Protein AF-A0AAJ3P7K0-F1 (afdb_monomer_lite)

Secondary structure (DSSP, 8-state):
--B----TTS-TTTSSHHHHTS-B--HHHHHHHHHHHHHHHHHHHTT--TTSPEESHHHHHHHHHHHHTT--HHHHHHHHTS-HHHHHHHHH-SS--EE-HHHHHHHHT----HHHHHTTSEEEHHHHHHHHHHHHHTT--HHHHHHHTT--HHHHHHHHH-SEEEHHHHHHHHHHH--

pLDDT: mean 88.09, std 8.17, range [54.72, 96.38]

Foldseek 3Di:
DADQDDPPPDPFLPDQCCCPPVVHPDPSNVVSVVVVVVVCVVCVVVVNQLFPWDFLVVLLVLLVVCLVVFDDLCLLCVQLVHDSVVSVCSNPPPPDTTDTSSSSVSSNPDDDDPVSNVVPQKGALPQVLVLQVVCVVVPQDLVNVCVVLVHDSVLSVCSNVDRMHGPVSVVSSVVVSVD

Sequence (179 aa):
MRTHTCPPDHKHGLTSTCYVVHLCGCRACMDGNARRRRDRYRLLAYGRYQDAHQPIEPIRQHLQALVDTGMIPERIAISAGVGGATVRRLLNSETARFVTGATARKLLAVTPDSSTLAAQGRVNGRGTRRRLQALAAIGWNHHEIARRLGYPRWKVNKALEGAYVDIRVHDDIAALYDE

Radius of gyration: 24.63 Å; chains: 1; bounding box: 53×35×68 Å

Structure (mmCIF, N/CA/C/O backbone):
data_AF-A0AAJ3P7K0-F1
#
_entry.id   AF-A0AAJ3P7K0-F1
#
loop_
_atom_site.group_PDB
_atom_site.id
_atom_site.type_symbol
_atom_site.label_atom_id
_atom_site.label_alt_id
_atom_site.label_comp_id
_atom_site.label_asym_id
_atom_site.label_entity_id
_atom_site.label_seq_id
_atom_site.pdbx_PDB_ins_code
_atom_site.Cartn_x
_atom_site.Cartn_y
_atom_site.Cartn_z
_atom_site.occupancy
_atom_site.B_iso_or_equiv
_atom_site.auth_seq_id
_atom_site.auth_comp_id
_atom_site.auth_asym_id
_atom_site.auth_atom_id
_atom_site.pdbx_PDB_model_num
ATOM 1 N N . MET A 1 1 ? 13.232 15.563 -36.370 1.00 78.81 1 MET A N 1
ATOM 2 C CA . MET A 1 1 ? 14.621 15.247 -36.779 1.00 78.81 1 MET A CA 1
ATOM 3 C C . MET A 1 1 ? 15.421 14.915 -35.522 1.00 78.81 1 MET A C 1
ATOM 5 O O . MET A 1 1 ? 15.112 15.494 -34.487 1.00 78.81 1 MET A O 1
ATOM 9 N N . ARG A 1 2 ? 16.361 13.960 -35.554 1.00 85.81 2 ARG A N 1
ATOM 10 C CA . ARG A 1 2 ? 17.229 13.700 -34.388 1.00 85.81 2 ARG A CA 1
ATOM 11 C C . ARG A 1 2 ? 18.289 14.793 -34.276 1.00 85.81 2 ARG A C 1
ATOM 13 O O . ARG A 1 2 ? 18.747 15.287 -35.300 1.00 85.81 2 ARG A O 1
ATOM 20 N N . THR A 1 3 ? 18.662 15.158 -33.057 1.00 85.06 3 THR A N 1
ATOM 21 C CA . THR A 1 3 ? 19.675 16.187 -32.776 1.00 85.06 3 THR A CA 1
ATOM 22 C C . THR A 1 3 ? 20.982 15.535 -32.329 1.00 85.06 3 THR A C 1
ATOM 24 O O . THR A 1 3 ? 21.031 14.340 -32.050 1.00 85.06 3 THR A O 1
ATOM 27 N N . HIS A 1 4 ? 22.066 16.301 -32.238 1.00 82.06 4 HIS A N 1
ATOM 28 C CA . HIS A 1 4 ? 23.297 15.865 -31.562 1.00 82.06 4 HIS A CA 1
ATOM 29 C C . HIS A 1 4 ? 23.562 16.662 -30.276 1.00 82.06 4 HIS A C 1
ATOM 31 O O . HIS A 1 4 ? 24.623 16.537 -29.677 1.00 82.06 4 HIS A O 1
ATOM 37 N N . THR A 1 5 ? 22.574 17.436 -29.826 1.00 78.69 5 THR A N 1
ATOM 38 C CA . THR A 1 5 ? 22.673 18.342 -28.682 1.00 78.69 5 THR A CA 1
ATOM 39 C C . THR A 1 5 ? 22.173 17.631 -27.429 1.00 78.69 5 THR A C 1
ATOM 41 O O . THR A 1 5 ? 20.973 17.437 -27.243 1.00 78.69 5 THR A O 1
ATOM 44 N N . CYS A 1 6 ? 23.097 17.186 -26.587 1.00 81.50 6 CYS A N 1
ATOM 45 C CA . CYS A 1 6 ? 22.820 16.564 -25.295 1.00 81.50 6 CYS A CA 1
ATOM 46 C C . CYS A 1 6 ? 23.831 17.116 -24.279 1.00 81.50 6 CYS A C 1
ATOM 48 O O . CYS A 1 6 ? 24.956 17.416 -24.687 1.00 81.50 6 CYS A O 1
ATOM 50 N N . PRO A 1 7 ? 23.467 17.256 -22.991 1.00 84.38 7 PRO A N 1
ATOM 51 C CA . PRO A 1 7 ? 24.428 17.616 -21.954 1.00 84.38 7 PRO A CA 1
ATOM 52 C C . PRO A 1 7 ? 25.655 16.684 -21.955 1.00 84.38 7 PRO A C 1
ATOM 54 O O . PRO A 1 7 ? 25.495 15.482 -22.193 1.00 84.38 7 PRO A O 1
ATOM 57 N N . PRO A 1 8 ? 26.871 17.205 -21.715 1.00 79.88 8 PRO A N 1
ATOM 58 C CA . PRO A 1 8 ? 28.112 16.431 -21.823 1.00 79.88 8 PRO A CA 1
ATOM 59 C C . PRO A 1 8 ? 28.273 15.357 -20.735 1.00 79.88 8 PRO A C 1
ATOM 61 O O . PRO A 1 8 ? 28.989 14.380 -20.935 1.00 79.88 8 PRO A O 1
ATOM 64 N N . ASP A 1 9 ? 27.598 15.508 -19.598 1.00 85.31 9 ASP A N 1
ATOM 65 C CA . ASP A 1 9 ? 27.614 14.594 -18.449 1.00 85.31 9 ASP A CA 1
ATOM 66 C C . ASP A 1 9 ? 26.658 13.397 -18.602 1.00 85.31 9 ASP A C 1
ATOM 68 O O . ASP A 1 9 ? 26.641 12.464 -17.791 1.00 85.31 9 ASP A O 1
ATOM 72 N N . HIS A 1 10 ? 25.851 13.389 -19.660 1.00 84.38 10 HIS A N 1
ATOM 73 C CA . HIS A 1 10 ? 24.893 12.329 -19.895 1.00 84.38 10 HIS A CA 1
ATOM 74 C C . HIS A 1 10 ? 25.549 11.030 -20.388 1.00 84.38 10 HIS A C 1
ATOM 76 O O . HIS A 1 10 ? 26.438 10.994 -21.236 1.00 84.38 10 HIS A O 1
ATOM 82 N N . LYS A 1 11 ? 25.028 9.897 -19.906 1.00 89.62 11 LYS A N 1
ATOM 83 C CA . LYS A 1 11 ? 25.553 8.549 -20.185 1.00 89.62 11 LYS A CA 1
ATOM 84 C C . LYS A 1 11 ? 25.097 8.019 -21.555 1.00 89.62 11 LYS A C 1
ATOM 86 O O . LYS A 1 11 ? 24.276 7.098 -21.639 1.00 89.62 11 LYS A O 1
ATOM 91 N N . HIS A 1 12 ? 25.619 8.610 -22.632 1.00 90.25 12 HIS A N 1
ATOM 92 C CA . HIS A 1 12 ? 25.297 8.262 -24.022 1.00 90.25 12 HIS A CA 1
ATOM 93 C C . HIS A 1 12 ? 25.368 6.752 -24.286 1.00 90.25 12 HIS A C 1
ATOM 95 O O . HIS A 1 12 ? 26.331 6.075 -23.937 1.00 90.25 12 HIS A O 1
ATOM 101 N N . GLY A 1 13 ? 24.325 6.200 -24.911 1.00 89.44 13 GLY A N 1
ATOM 102 C CA . GLY A 1 13 ? 24.247 4.777 -25.255 1.00 89.44 13 GLY A CA 1
ATOM 103 C C . G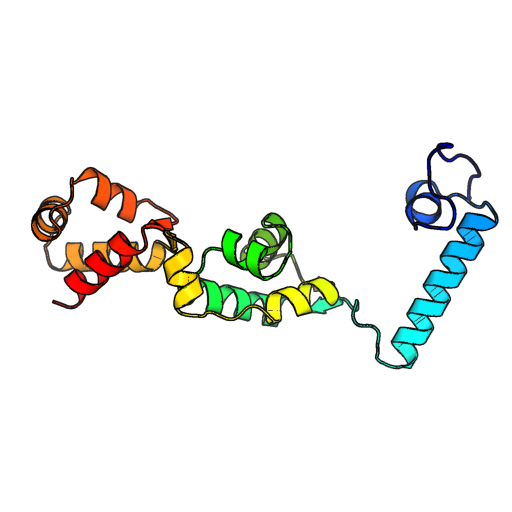LY A 1 13 ? 24.049 3.817 -24.074 1.00 89.44 13 GLY A C 1
ATOM 104 O O . GLY A 1 13 ? 23.508 2.730 -24.290 1.00 89.44 13 GLY A O 1
ATOM 105 N N . LEU A 1 14 ? 24.388 4.208 -22.841 1.00 90.25 14 LEU A N 1
ATOM 106 C CA . LEU A 1 14 ? 24.241 3.409 -21.616 1.00 90.25 14 LEU A CA 1
ATOM 107 C C . LEU A 1 14 ? 22.849 3.521 -20.992 1.00 90.25 14 LEU A C 1
ATOM 109 O O . LEU A 1 14 ? 22.304 2.516 -20.531 1.00 90.25 14 LEU A O 1
ATOM 113 N N . THR A 1 15 ? 22.211 4.690 -21.081 1.00 88.56 15 THR A N 1
ATOM 114 C CA . THR A 1 15 ? 20.794 4.884 -20.727 1.00 88.56 15 THR A CA 1
ATOM 115 C C . THR A 1 15 ? 19.959 5.264 -21.955 1.00 88.56 15 THR A C 1
ATOM 117 O O . THR A 1 15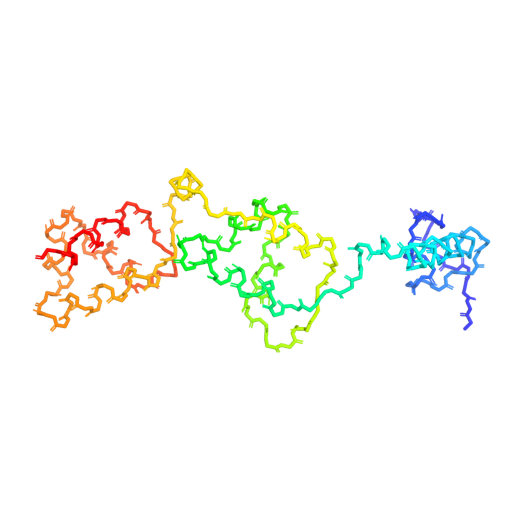 ? 20.488 5.553 -23.032 1.00 88.56 15 THR A O 1
ATOM 120 N N . SER A 1 16 ? 18.630 5.203 -21.838 1.00 89.50 16 SER A N 1
ATOM 121 C CA . SER A 1 16 ? 17.711 5.609 -22.911 1.00 89.50 16 SER A CA 1
ATOM 122 C C . SER A 1 16 ? 17.453 7.120 -22.945 1.00 89.50 16 SER A C 1
ATOM 124 O O . SER A 1 16 ? 16.981 7.614 -23.967 1.00 89.50 16 SER A O 1
ATOM 126 N N . THR A 1 17 ? 17.790 7.858 -21.880 1.00 90.31 17 THR A N 1
ATOM 127 C CA . THR A 1 17 ? 17.464 9.283 -21.706 1.00 90.31 17 THR A CA 1
ATOM 128 C C . THR A 1 17 ? 17.921 10.139 -22.886 1.00 90.31 17 THR A C 1
ATOM 130 O O . THR A 1 17 ? 17.108 10.851 -23.468 1.00 90.31 17 THR A O 1
ATOM 133 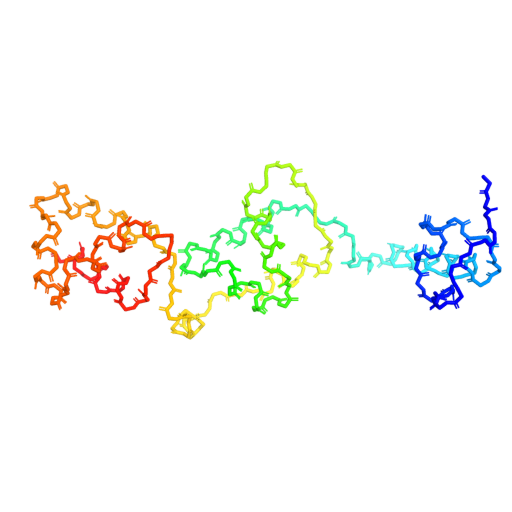N N . CYS A 1 18 ? 19.175 10.011 -23.333 1.00 91.38 18 CYS A N 1
ATOM 134 C CA . CYS A 1 18 ? 19.681 10.787 -24.473 1.00 91.38 18 CYS A CA 1
ATOM 135 C C . CYS A 1 18 ? 18.913 10.516 -25.769 1.00 91.38 18 CYS A C 1
ATOM 137 O O . CYS A 1 18 ? 18.651 11.431 -26.542 1.00 91.38 18 CYS A O 1
ATOM 139 N N . TYR A 1 19 ? 18.555 9.257 -26.015 1.00 92.00 19 TYR A N 1
ATOM 140 C CA . TYR A 1 19 ? 17.894 8.847 -27.252 1.00 92.00 19 TYR A CA 1
ATOM 141 C C . TYR A 1 19 ? 16.401 9.207 -27.275 1.00 92.00 19 TYR A C 1
ATOM 143 O O . TYR A 1 19 ? 15.873 9.533 -28.341 1.00 92.00 19 TYR A O 1
ATOM 151 N N . VAL A 1 20 ? 15.728 9.102 -26.123 1.00 90.69 20 VAL A N 1
ATOM 152 C CA . VAL A 1 20 ? 14.272 9.263 -25.985 1.00 90.69 20 VAL A CA 1
ATOM 153 C C . VAL A 1 20 ? 13.888 10.702 -25.648 1.00 90.69 20 VAL A C 1
ATOM 155 O O . VAL A 1 20 ? 12.985 11.234 -26.279 1.00 90.69 20 VAL A O 1
ATOM 158 N N . VAL A 1 21 ? 14.570 11.331 -24.686 1.00 89.81 21 VAL A N 1
ATOM 159 C CA . VAL A 1 21 ? 14.215 12.668 -24.176 1.00 89.81 21 VAL A CA 1
ATOM 160 C C . VAL A 1 21 ? 14.894 13.760 -24.997 1.00 89.81 21 VAL A C 1
ATOM 162 O O . VAL A 1 21 ? 14.229 14.656 -25.500 1.00 89.81 21 VAL A O 1
ATOM 165 N N . HIS A 1 22 ? 16.211 13.660 -25.193 1.00 90.12 22 HIS A N 1
ATOM 166 C CA . HIS A 1 22 ? 16.978 14.669 -25.943 1.00 90.12 22 HIS A CA 1
ATOM 167 C C . HIS A 1 22 ? 17.000 14.427 -27.453 1.00 90.12 22 HIS A C 1
ATOM 169 O O . HIS A 1 22 ? 17.601 15.201 -28.189 1.00 90.12 22 HIS A O 1
ATOM 175 N N . LEU A 1 23 ? 16.370 13.343 -27.922 1.00 91.44 23 LEU A N 1
ATOM 176 C CA . LEU A 1 23 ? 16.314 12.953 -29.334 1.00 91.44 23 LEU A CA 1
ATOM 177 C C . LEU A 1 23 ? 17.696 12.827 -30.001 1.00 91.44 23 LEU A C 1
ATOM 179 O O . LEU A 1 23 ? 17.815 12.967 -31.220 1.00 91.44 23 LEU A O 1
ATOM 183 N N . CYS A 1 24 ? 18.729 12.491 -29.221 1.00 93.00 24 CYS A N 1
ATOM 184 C CA . CYS A 1 24 ? 20.098 12.382 -29.701 1.00 93.00 24 CYS A CA 1
ATOM 185 C C . CYS A 1 24 ? 20.236 11.272 -30.764 1.00 93.00 24 CYS A C 1
ATOM 187 O O . CYS A 1 24 ? 19.790 10.135 -30.569 1.00 93.00 24 CYS A O 1
ATOM 189 N N . GLY A 1 25 ? 20.866 11.606 -31.890 1.00 91.81 25 GLY A N 1
ATOM 190 C CA . GLY A 1 25 ? 21.147 10.741 -33.034 1.00 91.81 25 GLY A CA 1
ATOM 191 C C . GLY A 1 25 ? 22.598 10.275 -33.125 1.00 91.81 25 GLY A C 1
ATOM 192 O O . GLY A 1 25 ? 22.972 9.682 -34.130 1.00 91.81 25 GLY A O 1
ATOM 193 N N . CYS A 1 26 ? 23.435 10.516 -32.109 1.00 92.62 26 CYS A N 1
ATOM 194 C CA . CYS A 1 26 ? 24.818 10.044 -32.144 1.00 92.62 26 CYS A CA 1
ATOM 195 C C . CYS A 1 26 ? 24.894 8.511 -32.202 1.00 92.62 26 CYS A C 1
ATOM 197 O O . CYS A 1 26 ? 23.995 7.801 -31.729 1.00 92.62 26 CYS A O 1
ATOM 199 N N . ARG A 1 27 ? 25.995 7.990 -32.756 1.00 92.56 27 ARG A N 1
ATOM 200 C CA . ARG A 1 27 ? 26.161 6.552 -32.989 1.00 92.56 27 ARG A CA 1
ATOM 201 C C . ARG A 1 27 ? 26.003 5.728 -31.709 1.00 92.56 27 ARG A C 1
ATOM 203 O O . ARG A 1 27 ? 25.259 4.754 -31.709 1.00 92.56 27 ARG A O 1
ATOM 210 N N . ALA A 1 28 ? 26.586 6.184 -30.599 1.00 92.69 28 ALA A N 1
ATOM 211 C CA . ALA A 1 28 ? 26.459 5.527 -29.298 1.00 92.69 28 ALA A CA 1
ATOM 212 C C . ALA A 1 28 ? 24.995 5.402 -28.828 1.00 92.69 28 ALA A C 1
ATOM 214 O O . ALA A 1 28 ? 24.582 4.338 -28.361 1.00 92.69 28 ALA A O 1
ATOM 215 N N . CYS A 1 29 ? 24.189 6.459 -28.981 1.00 93.69 29 CYS A N 1
ATOM 216 C CA . CYS A 1 29 ? 22.767 6.456 -28.622 1.00 93.69 29 CYS A CA 1
ATOM 217 C C . CYS A 1 29 ? 21.940 5.545 -29.533 1.00 93.69 29 CYS A C 1
ATOM 219 O O . CYS A 1 29 ? 21.097 4.792 -29.038 1.00 93.69 29 CYS A O 1
ATOM 221 N N . MET A 1 30 ? 22.190 5.588 -30.844 1.00 93.50 30 MET A N 1
ATOM 222 C CA . MET A 1 30 ? 21.508 4.721 -31.807 1.00 93.50 30 MET A CA 1
ATOM 223 C C . MET A 1 30 ? 21.830 3.244 -31.560 1.00 93.50 30 MET A C 1
ATOM 225 O O . MET A 1 30 ? 20.907 2.436 -31.452 1.00 93.50 30 MET A O 1
ATOM 229 N N . ASP A 1 31 ? 23.107 2.906 -31.371 1.00 95.44 31 ASP A N 1
ATOM 230 C CA . ASP A 1 31 ? 23.555 1.538 -31.096 1.00 95.44 31 ASP A CA 1
ATOM 231 C C . ASP A 1 31 ? 23.034 1.036 -29.746 1.00 95.44 31 ASP A C 1
ATOM 233 O O . ASP A 1 31 ? 22.562 -0.097 -29.640 1.00 95.44 31 ASP A O 1
ATOM 237 N N . GLY A 1 32 ? 23.050 1.886 -28.714 1.00 95.00 32 GLY A N 1
ATOM 238 C CA . GLY A 1 32 ? 22.461 1.572 -27.414 1.00 95.00 32 GLY A CA 1
ATOM 239 C C . GLY A 1 32 ? 20.965 1.273 -27.512 1.00 95.00 32 GLY A C 1
ATOM 240 O O . GLY A 1 32 ? 20.486 0.297 -26.933 1.00 95.00 32 GLY A O 1
ATOM 241 N N . ASN A 1 33 ? 20.212 2.072 -28.272 1.00 94.81 33 ASN A N 1
ATOM 242 C CA . ASN A 1 33 ? 18.794 1.811 -28.508 1.00 94.81 33 ASN A CA 1
ATOM 243 C C . ASN A 1 33 ? 18.565 0.523 -29.317 1.00 94.81 33 ASN A C 1
ATOM 245 O O . ASN A 1 33 ? 17.701 -0.276 -28.957 1.00 94.81 33 ASN A O 1
ATOM 249 N N . ALA A 1 34 ? 19.354 0.282 -30.367 1.00 95.25 34 ALA A N 1
ATOM 250 C CA . ALA A 1 34 ? 19.274 -0.938 -31.167 1.00 95.25 34 ALA A CA 1
ATOM 251 C C . ALA A 1 34 ? 19.577 -2.198 -30.337 1.00 95.25 34 ALA A C 1
ATOM 253 O O . ALA A 1 34 ? 18.867 -3.194 -30.470 1.00 95.25 34 ALA A O 1
ATOM 254 N N . ARG A 1 35 ? 20.578 -2.153 -29.440 1.00 95.06 35 ARG A N 1
ATOM 255 C CA . ARG A 1 35 ? 20.857 -3.225 -28.466 1.00 95.06 35 ARG A CA 1
ATOM 256 C C . ARG A 1 35 ? 19.643 -3.500 -27.577 1.00 95.06 35 ARG A C 1
ATOM 258 O O . ARG A 1 35 ? 19.113 -4.601 -27.636 1.00 95.06 35 ARG A O 1
ATOM 265 N N . ARG A 1 36 ? 19.105 -2.484 -26.887 1.00 91.19 36 ARG A N 1
ATOM 266 C CA . ARG A 1 36 ? 17.912 -2.646 -26.026 1.00 91.19 36 ARG A CA 1
ATOM 267 C C . ARG A 1 36 ? 16.696 -3.181 -26.779 1.00 91.19 36 ARG A C 1
ATOM 269 O O . ARG A 1 36 ? 15.962 -4.005 -26.241 1.00 91.19 36 ARG A O 1
ATOM 276 N N . ARG A 1 37 ? 16.466 -2.726 -28.019 1.00 92.00 37 ARG A N 1
ATOM 277 C CA . ARG A 1 37 ? 15.384 -3.257 -28.864 1.00 92.00 37 ARG A CA 1
ATOM 278 C C . ARG A 1 37 ? 15.599 -4.737 -29.161 1.00 92.00 37 ARG A C 1
ATOM 280 O O . ARG A 1 37 ? 14.664 -5.508 -28.974 1.00 92.00 37 ARG A O 1
ATOM 287 N N . ARG A 1 38 ? 16.802 -5.137 -29.585 1.00 92.75 38 ARG A N 1
ATOM 288 C CA . ARG A 1 38 ? 17.133 -6.549 -29.840 1.00 92.75 38 ARG A CA 1
ATOM 289 C C . ARG A 1 38 ? 16.966 -7.403 -28.587 1.00 92.75 38 ARG A C 1
ATOM 291 O O . ARG A 1 38 ? 16.305 -8.431 -28.667 1.00 92.75 38 ARG A O 1
ATOM 298 N N . ASP A 1 39 ? 17.473 -6.950 -27.444 1.00 88.69 39 ASP A N 1
ATOM 299 C CA . ASP A 1 39 ? 17.342 -7.666 -26.172 1.00 88.69 39 ASP A CA 1
ATOM 300 C C . ASP A 1 39 ? 15.871 -7.826 -25.774 1.00 88.69 39 ASP A C 1
ATOM 302 O O . ASP A 1 39 ? 15.439 -8.922 -25.421 1.00 88.69 39 ASP A O 1
ATOM 306 N N . ARG A 1 40 ? 15.062 -6.768 -25.927 1.00 86.38 40 ARG A N 1
ATOM 307 C CA . ARG A 1 40 ? 13.613 -6.826 -25.698 1.00 86.38 40 ARG A CA 1
ATOM 308 C C . ARG A 1 40 ? 12.931 -7.850 -26.604 1.00 86.38 40 ARG A C 1
ATOM 310 O O . ARG A 1 40 ? 12.172 -8.672 -26.102 1.00 86.38 40 ARG A O 1
ATOM 317 N N . TYR A 1 41 ? 13.174 -7.813 -27.916 1.00 87.94 41 TYR A N 1
ATOM 318 C CA . TYR A 1 41 ? 12.560 -8.767 -28.848 1.00 87.94 41 TYR A CA 1
ATOM 319 C C . TYR A 1 41 ? 13.019 -10.201 -28.588 1.00 87.94 41 TYR A C 1
ATOM 321 O O . TYR A 1 41 ? 12.201 -11.112 -28.635 1.00 87.94 41 TYR A O 1
ATOM 329 N N . ARG A 1 42 ? 14.294 -10.398 -28.237 1.00 90.50 42 ARG A N 1
ATOM 330 C CA . ARG A 1 42 ? 14.836 -11.698 -27.832 1.00 90.50 42 ARG A CA 1
ATOM 331 C C . ARG A 1 42 ? 14.119 -12.235 -26.590 1.00 90.50 42 ARG A C 1
ATOM 333 O O . ARG A 1 42 ? 13.697 -13.385 -26.580 1.00 90.50 42 ARG A O 1
ATOM 340 N N . LEU A 1 43 ? 13.937 -11.405 -25.561 1.00 84.94 43 LEU A N 1
ATOM 341 C CA . LEU A 1 43 ? 13.202 -11.788 -24.352 1.00 84.94 43 LEU A CA 1
ATOM 342 C C . LEU A 1 43 ? 11.725 -12.086 -24.639 1.00 84.94 43 LEU A C 1
ATOM 344 O O . LEU A 1 43 ? 11.194 -13.041 -24.081 1.00 84.94 43 LEU A O 1
ATOM 348 N N . LEU A 1 44 ? 11.077 -11.307 -25.511 1.00 82.56 44 LEU A N 1
ATOM 349 C CA . LEU A 1 44 ? 9.695 -11.552 -25.939 1.00 82.56 44 LEU A CA 1
ATOM 350 C C . LEU A 1 44 ? 9.560 -12.882 -26.687 1.00 82.56 44 LEU A C 1
ATOM 352 O O . LEU A 1 44 ? 8.692 -13.674 -26.339 1.00 82.56 44 LEU A O 1
ATOM 356 N N . ALA A 1 45 ? 10.439 -13.154 -27.655 1.00 85.25 45 ALA A N 1
ATOM 357 C CA . ALA A 1 45 ? 10.431 -14.394 -28.433 1.00 85.25 45 ALA A CA 1
ATOM 358 C C . ALA A 1 45 ? 10.615 -15.639 -27.553 1.00 85.25 45 ALA A C 1
ATOM 360 O O . ALA A 1 45 ? 10.027 -16.681 -27.816 1.00 85.25 45 ALA A O 1
ATOM 361 N N . TYR A 1 46 ? 11.395 -15.524 -26.476 1.00 86.81 46 TYR A N 1
ATOM 362 C CA . TYR A 1 46 ? 11.587 -16.608 -25.513 1.00 86.81 46 TYR A CA 1
ATOM 363 C C . TYR A 1 46 ? 10.516 -16.675 -24.419 1.00 86.81 46 TYR A C 1
ATOM 365 O O . TYR A 1 46 ? 10.647 -17.489 -23.508 1.00 86.81 46 TYR A O 1
ATOM 373 N N . GLY A 1 47 ? 9.508 -15.796 -24.438 1.00 78.00 47 GLY A N 1
ATOM 374 C CA . GLY A 1 47 ? 8.518 -15.696 -23.360 1.00 78.00 47 GLY A CA 1
ATOM 375 C C . GLY A 1 47 ? 9.112 -15.260 -22.012 1.00 78.00 47 GLY A C 1
ATOM 376 O O . GLY A 1 47 ? 8.470 -15.385 -20.976 1.00 78.00 47 GLY A O 1
ATOM 377 N N . ARG A 1 48 ? 10.345 -14.737 -21.998 1.00 75.75 48 ARG A N 1
ATOM 378 C CA . ARG A 1 48 ? 11.096 -14.335 -20.793 1.00 75.75 48 ARG A CA 1
ATOM 379 C C . ARG A 1 48 ? 11.050 -12.835 -20.537 1.00 75.75 48 ARG A C 1
ATOM 381 O O . ARG A 1 48 ? 11.852 -12.319 -19.760 1.00 75.75 48 ARG A O 1
ATOM 388 N N . TYR A 1 49 ? 10.154 -12.105 -21.196 1.00 74.25 49 TYR A N 1
ATOM 389 C CA . TYR A 1 49 ? 10.023 -10.671 -20.970 1.00 74.25 49 TYR A CA 1
ATOM 390 C C . TYR A 1 49 ? 9.301 -10.398 -19.642 1.00 74.25 49 TYR A C 1
ATOM 392 O O . TYR A 1 49 ? 8.114 -10.093 -19.598 1.00 74.25 49 TYR A O 1
ATOM 400 N N . GLN A 1 50 ? 10.054 -10.514 -18.545 1.00 63.50 50 GLN A N 1
ATOM 401 C CA . GLN A 1 50 ? 9.581 -10.344 -17.166 1.00 63.50 50 GLN A CA 1
ATOM 402 C C . GLN A 1 50 ? 9.179 -8.902 -16.818 1.00 63.50 50 GLN A C 1
ATOM 404 O O . GLN A 1 50 ? 8.601 -8.676 -15.756 1.00 63.50 50 GLN A O 1
ATOM 409 N N . ASP A 1 51 ? 9.485 -7.939 -17.691 1.00 66.12 51 ASP A N 1
ATOM 410 C CA . ASP A 1 51 ? 9.123 -6.525 -17.547 1.00 66.12 51 ASP A CA 1
ATOM 411 C C . ASP A 1 51 ? 7.862 -6.152 -18.332 1.00 66.12 51 ASP A C 1
ATOM 413 O O . ASP A 1 51 ? 7.474 -4.981 -18.343 1.00 66.12 51 ASP A O 1
ATOM 417 N N . ALA A 1 52 ? 7.198 -7.129 -18.964 1.00 76.00 52 ALA A N 1
ATOM 418 C CA . ALA A 1 52 ? 5.892 -6.912 -19.569 1.00 76.00 52 ALA A CA 1
ATOM 419 C C . ALA A 1 52 ? 4.953 -6.263 -18.550 1.00 76.00 52 ALA A C 1
ATOM 421 O O . ALA A 1 52 ? 4.884 -6.689 -17.394 1.00 76.00 52 ALA A O 1
ATOM 422 N N . HIS A 1 53 ? 4.243 -5.227 -18.988 1.00 84.25 53 HIS A N 1
ATOM 423 C CA . HIS A 1 53 ? 3.198 -4.611 -18.192 1.00 84.25 53 HIS A CA 1
ATOM 424 C C . HIS A 1 53 ? 2.158 -5.671 -17.813 1.00 84.25 53 HIS A C 1
ATOM 426 O O . HIS A 1 53 ? 1.583 -6.312 -18.688 1.00 84.25 53 HIS A O 1
ATOM 432 N N . GLN A 1 54 ? 1.958 -5.869 -16.513 1.00 86.31 54 GLN A N 1
ATOM 433 C CA . GLN A 1 54 ? 0.978 -6.795 -15.957 1.00 86.31 54 GLN A CA 1
ATOM 434 C C . GLN A 1 54 ? -0.303 -6.035 -15.611 1.00 86.31 54 GLN A C 1
ATOM 436 O O . GLN A 1 54 ? -0.207 -4.868 -15.199 1.00 86.31 54 GLN A O 1
ATOM 441 N N . PRO A 1 55 ? -1.483 -6.661 -15.773 1.00 89.44 55 PRO A N 1
ATOM 442 C CA . PRO A 1 55 ? -2.739 -6.075 -15.325 1.00 89.44 55 PRO A CA 1
ATOM 443 C C . PRO A 1 55 ? -2.675 -5.798 -13.822 1.00 89.44 55 PRO A C 1
ATOM 445 O O . PRO A 1 55 ? -2.093 -6.569 -13.056 1.00 89.44 55 PRO A O 1
ATOM 448 N N . ILE A 1 56 ? -3.238 -4.669 -13.402 1.00 92.75 56 ILE A N 1
ATOM 449 C CA . ILE A 1 56 ? -3.168 -4.239 -12.005 1.00 92.75 56 ILE A CA 1
ATOM 450 C C . ILE A 1 56 ? -4.119 -5.028 -11.101 1.00 92.75 56 ILE A C 1
ATOM 452 O O . ILE A 1 56 ? -3.801 -5.208 -9.931 1.00 92.75 56 ILE A O 1
ATOM 456 N N . GLU A 1 57 ? -5.258 -5.500 -11.608 1.00 90.94 57 GLU A N 1
ATOM 457 C CA . GLU A 1 57 ? -6.344 -6.071 -10.800 1.00 90.94 57 GLU A CA 1
ATOM 458 C C . GLU A 1 57 ? -5.893 -7.188 -9.841 1.00 90.94 57 GLU A C 1
ATOM 460 O O . GLU A 1 57 ? -6.144 -7.039 -8.642 1.00 90.94 57 GLU A O 1
ATOM 465 N N . PRO A 1 58 ? -5.153 -8.232 -10.275 1.00 91.62 58 PRO A N 1
ATOM 466 C CA . PRO A 1 58 ? -4.674 -9.276 -9.361 1.00 91.62 58 PRO A CA 1
ATOM 467 C C . PRO A 1 58 ? -3.753 -8.728 -8.265 1.00 91.62 58 PRO A C 1
ATOM 469 O O . PRO A 1 58 ? -3.758 -9.183 -7.125 1.00 91.62 58 PRO A O 1
ATOM 472 N N . ILE A 1 59 ? -2.968 -7.706 -8.603 1.00 94.12 59 ILE A N 1
ATOM 473 C CA . ILE A 1 59 ? -2.017 -7.073 -7.690 1.00 94.12 59 ILE A CA 1
ATOM 474 C C . ILE A 1 59 ? -2.775 -6.203 -6.691 1.00 94.12 59 ILE A C 1
ATOM 476 O O . ILE A 1 59 ? -2.472 -6.243 -5.506 1.00 94.12 59 ILE A O 1
ATOM 480 N N . ARG A 1 60 ? -3.792 -5.452 -7.132 1.00 94.19 60 ARG A N 1
ATOM 481 C CA . ARG A 1 60 ? -4.650 -4.658 -6.245 1.00 94.19 60 ARG A CA 1
ATOM 482 C C . ARG A 1 60 ? -5.387 -5.558 -5.256 1.00 94.19 60 ARG A C 1
ATOM 484 O O . ARG A 1 60 ? -5.414 -5.233 -4.075 1.00 94.19 60 ARG A O 1
ATOM 491 N N . GLN A 1 61 ? -5.920 -6.691 -5.715 1.00 93.19 61 GLN A N 1
ATOM 492 C CA . GLN A 1 61 ? -6.569 -7.674 -4.847 1.00 93.19 61 GLN A CA 1
ATOM 493 C C . GLN A 1 61 ? -5.601 -8.213 -3.786 1.00 93.19 61 GLN A C 1
ATOM 495 O O . GLN A 1 61 ? -5.944 -8.239 -2.608 1.00 93.19 61 GLN A O 1
ATOM 500 N N . HIS A 1 62 ? -4.375 -8.568 -4.182 1.00 94.88 62 HIS A N 1
ATOM 501 C CA . HIS A 1 62 ? -3.332 -9.007 -3.250 1.00 94.88 62 HIS A CA 1
ATOM 502 C C . HIS A 1 62 ? -2.975 -7.929 -2.221 1.00 94.88 62 HIS A C 1
ATOM 504 O O . HIS A 1 62 ? -2.947 -8.186 -1.021 1.00 94.88 62 HIS A O 1
ATOM 510 N N . LEU A 1 63 ? -2.757 -6.691 -2.673 1.00 93.62 63 LEU A N 1
ATOM 511 C CA . LEU A 1 63 ? -2.459 -5.571 -1.780 1.00 93.62 63 LEU A CA 1
ATOM 512 C C . LEU A 1 63 ? -3.605 -5.301 -0.803 1.00 93.62 63 LEU A C 1
ATOM 514 O O . LEU A 1 63 ? -3.345 -5.019 0.363 1.00 93.62 63 LEU A O 1
ATOM 518 N N . GLN A 1 64 ? -4.855 -5.400 -1.259 1.00 91.56 64 GLN A N 1
ATOM 519 C CA . GLN A 1 64 ? -6.015 -5.247 -0.389 1.00 91.56 64 GLN A CA 1
ATOM 520 C C . GLN A 1 64 ? -6.075 -6.369 0.651 1.00 91.56 64 GLN A C 1
ATOM 522 O O . GLN A 1 64 ? -6.266 -6.071 1.823 1.00 91.56 64 GLN A O 1
ATOM 527 N N . ALA A 1 65 ? -5.805 -7.619 0.261 1.00 90.44 65 ALA A N 1
ATOM 528 C CA . ALA A 1 65 ? -5.748 -8.743 1.193 1.00 90.44 65 ALA A CA 1
ATOM 529 C C . ALA A 1 65 ? -4.686 -8.532 2.288 1.00 90.44 65 ALA A C 1
ATOM 531 O O . ALA A 1 65 ? -4.978 -8.729 3.463 1.00 90.44 65 ALA A O 1
ATOM 532 N N . LEU A 1 66 ? -3.488 -8.046 1.938 1.00 90.00 66 LEU A N 1
ATOM 533 C CA . LEU A 1 66 ? -2.452 -7.685 2.920 1.00 90.00 66 LEU A CA 1
ATOM 534 C C . LEU A 1 66 ? -2.905 -6.558 3.863 1.00 90.00 66 LEU A C 1
ATOM 536 O O . LEU A 1 66 ? -2.613 -6.568 5.057 1.00 90.00 66 LEU A O 1
ATOM 540 N N . VAL A 1 67 ? -3.622 -5.564 3.337 1.00 87.88 67 VAL A N 1
ATOM 541 C CA . VAL A 1 67 ? -4.185 -4.482 4.156 1.00 87.88 67 VAL A CA 1
ATOM 542 C C . VAL A 1 67 ? -5.272 -5.007 5.094 1.00 87.88 67 VAL A C 1
ATOM 544 O O . VAL A 1 67 ? -5.373 -4.545 6.233 1.00 87.88 67 VAL A O 1
ATOM 547 N N . ASP A 1 68 ? -6.055 -5.984 4.645 1.00 84.19 68 ASP A N 1
ATOM 548 C CA . ASP A 1 68 ? -7.113 -6.613 5.430 1.00 84.19 68 ASP A CA 1
ATOM 549 C C . ASP A 1 68 ? -6.547 -7.500 6.553 1.00 84.19 68 ASP A C 1
ATOM 551 O O . ASP A 1 68 ? -7.178 -7.607 7.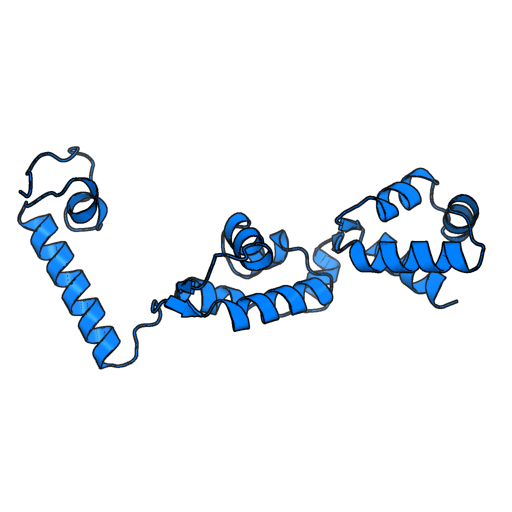603 1.00 84.19 68 ASP A O 1
ATOM 555 N N . THR A 1 69 ? -5.319 -8.026 6.418 1.00 81.06 69 THR A N 1
ATOM 556 C CA . THR A 1 69 ? -4.587 -8.645 7.545 1.00 81.06 69 THR A CA 1
ATOM 557 C C . THR A 1 69 ? -3.991 -7.621 8.519 1.00 81.06 69 THR A C 1
ATOM 559 O O . THR A 1 69 ? -3.281 -7.994 9.450 1.00 81.06 69 THR A O 1
ATOM 562 N N . GLY A 1 70 ? -4.224 -6.324 8.306 1.00 76.69 70 GLY A N 1
ATOM 563 C CA . GLY A 1 70 ? -3.746 -5.245 9.166 1.00 76.69 70 GLY A CA 1
ATOM 564 C C . GLY A 1 70 ? -2.406 -4.634 8.754 1.00 76.69 70 GLY A C 1
ATOM 565 O O . GLY A 1 70 ? -1.990 -3.665 9.396 1.00 76.69 70 GLY A O 1
ATOM 566 N N . MET A 1 71 ? -1.751 -5.114 7.685 1.00 83.94 71 MET A N 1
ATOM 567 C CA . MET A 1 71 ? -0.498 -4.506 7.228 1.00 83.94 71 MET A CA 1
ATOM 568 C C . MET A 1 71 ? -0.724 -3.083 6.720 1.00 83.94 71 MET A C 1
ATOM 570 O O . MET A 1 71 ? -1.684 -2.788 6.003 1.00 83.94 71 MET A O 1
ATOM 574 N N . ILE A 1 72 ? 0.210 -2.187 7.036 1.00 84.88 72 ILE A N 1
ATOM 575 C CA . ILE A 1 72 ? 0.171 -0.818 6.515 1.00 84.88 72 ILE A CA 1
ATOM 576 C C . ILE A 1 72 ? 0.842 -0.727 5.124 1.00 84.88 72 ILE A C 1
ATOM 578 O O . ILE A 1 72 ? 1.891 -1.346 4.914 1.00 84.88 72 ILE A O 1
ATOM 582 N N . PRO A 1 73 ? 0.306 0.064 4.169 1.00 87.50 73 PRO A N 1
ATOM 583 C CA . PRO A 1 73 ? 0.862 0.242 2.820 1.00 87.50 73 PRO A CA 1
ATOM 584 C C . PRO A 1 73 ? 2.351 0.596 2.785 1.00 87.50 73 PRO A C 1
ATOM 586 O O . PRO A 1 73 ? 3.089 0.116 1.926 1.00 87.50 73 PRO A O 1
ATOM 589 N N . GLU A 1 74 ? 2.813 1.415 3.730 1.00 85.44 74 GLU A N 1
ATOM 590 C CA . GLU A 1 74 ? 4.221 1.780 3.876 1.00 85.44 74 GLU A CA 1
ATOM 591 C C . GLU A 1 74 ? 5.109 0.558 4.159 1.00 85.44 74 GLU A C 1
ATOM 593 O O . GLU A 1 74 ? 6.224 0.468 3.650 1.00 85.44 74 GLU A O 1
ATOM 598 N N . ARG A 1 75 ? 4.614 -0.413 4.929 1.00 85.12 75 ARG A N 1
ATOM 599 C CA . ARG A 1 75 ? 5.359 -1.626 5.285 1.00 85.12 75 ARG A CA 1
ATOM 600 C C . ARG A 1 75 ? 5.319 -2.652 4.172 1.00 85.12 75 ARG A C 1
ATOM 602 O O . ARG A 1 75 ? 6.356 -3.228 3.876 1.00 85.12 75 ARG A O 1
ATOM 609 N N . ILE A 1 76 ? 4.195 -2.761 3.466 1.00 90.19 76 ILE A N 1
ATOM 610 C CA . ILE A 1 76 ? 4.122 -3.517 2.209 1.00 90.19 76 ILE A CA 1
ATOM 611 C C . ILE A 1 76 ? 5.180 -3.003 1.219 1.00 90.19 76 ILE A C 1
ATOM 613 O O . ILE A 1 76 ? 5.893 -3.794 0.606 1.00 90.19 76 ILE A O 1
ATOM 617 N N . ALA A 1 77 ? 5.334 -1.680 1.096 1.00 91.69 77 ALA A N 1
ATOM 618 C CA . ALA A 1 77 ? 6.332 -1.078 0.213 1.00 91.69 77 ALA A CA 1
ATOM 619 C C . ALA A 1 77 ? 7.774 -1.423 0.622 1.00 91.69 77 ALA A C 1
ATOM 621 O O . ALA A 1 77 ? 8.584 -1.773 -0.238 1.00 91.69 77 ALA A O 1
ATOM 622 N N . ILE A 1 78 ? 8.073 -1.358 1.926 1.00 88.94 78 ILE A N 1
ATOM 623 C CA . ILE A 1 78 ? 9.377 -1.740 2.484 1.00 88.94 78 ILE A CA 1
ATOM 624 C C . ILE A 1 78 ? 9.660 -3.222 2.213 1.00 88.94 78 ILE A C 1
ATOM 626 O O . ILE A 1 78 ? 10.702 -3.530 1.640 1.00 88.94 78 ILE A O 1
ATOM 630 N N . SER A 1 79 ? 8.725 -4.120 2.539 1.00 89.38 79 SER A N 1
ATOM 631 C CA . SER A 1 79 ? 8.880 -5.565 2.325 1.00 89.38 79 SER A CA 1
ATOM 632 C C . SER A 1 79 ? 9.050 -5.923 0.846 1.00 89.38 79 SER A C 1
ATOM 634 O O . SER A 1 79 ? 9.840 -6.797 0.507 1.00 89.38 79 SER A O 1
ATOM 636 N N . ALA A 1 80 ? 8.363 -5.215 -0.054 1.00 91.56 80 ALA A N 1
ATOM 637 C CA . ALA A 1 80 ? 8.506 -5.403 -1.497 1.00 91.56 80 ALA A CA 1
ATOM 638 C C . ALA A 1 80 ? 9.761 -4.736 -2.094 1.00 91.56 80 ALA A C 1
ATOM 640 O O . ALA A 1 80 ? 10.096 -4.978 -3.257 1.00 91.56 80 ALA A O 1
ATOM 641 N N . GLY A 1 81 ? 10.434 -3.835 -1.370 1.00 91.69 81 GLY A N 1
ATOM 642 C CA . GLY A 1 81 ? 11.515 -3.016 -1.923 1.00 91.69 81 GLY A CA 1
ATOM 643 C C . GLY A 1 81 ? 11.050 -2.137 -3.093 1.00 91.69 81 GLY A C 1
ATOM 644 O O . GLY A 1 81 ? 11.693 -2.106 -4.155 1.00 91.69 81 GLY A O 1
ATOM 645 N N . VAL A 1 82 ? 9.904 -1.466 -2.925 1.00 94.19 82 VAL A N 1
ATOM 646 C CA . VAL A 1 82 ? 9.331 -0.497 -3.878 1.00 94.19 82 VAL A CA 1
ATOM 647 C C . VAL A 1 82 ? 8.997 0.825 -3.177 1.00 94.19 82 VAL A C 1
ATOM 649 O O . VAL A 1 82 ? 8.878 0.887 -1.959 1.00 94.19 82 VAL A O 1
ATOM 652 N N . GLY A 1 83 ? 8.820 1.911 -3.934 1.00 92.56 83 GLY A N 1
ATOM 653 C CA . GLY A 1 83 ? 8.461 3.206 -3.342 1.00 92.56 83 GLY A CA 1
ATOM 654 C C . GLY A 1 83 ? 7.033 3.222 -2.780 1.00 92.56 83 GLY A C 1
ATOM 655 O O . GLY A 1 83 ? 6.103 2.804 -3.469 1.00 92.56 83 GLY A O 1
ATOM 656 N N . GLY A 1 84 ? 6.828 3.780 -1.581 1.00 90.06 84 GLY A N 1
ATOM 657 C CA . GLY A 1 84 ? 5.512 3.841 -0.917 1.00 90.06 84 GLY A CA 1
ATOM 658 C C . GLY A 1 84 ? 4.416 4.544 -1.731 1.00 90.06 84 GLY A C 1
ATOM 659 O O . GLY A 1 84 ? 3.273 4.088 -1.761 1.00 90.06 84 GLY A O 1
ATOM 660 N N . ALA A 1 85 ? 4.776 5.586 -2.490 1.00 90.38 85 ALA A N 1
ATOM 661 C CA . ALA A 1 85 ? 3.864 6.246 -3.428 1.00 90.38 85 ALA A CA 1
ATOM 662 C C . ALA A 1 85 ? 3.326 5.285 -4.505 1.00 90.38 85 ALA A C 1
ATOM 664 O O . ALA A 1 85 ? 2.187 5.424 -4.944 1.00 90.38 85 ALA A O 1
ATOM 665 N N . THR A 1 86 ? 4.114 4.273 -4.890 1.00 92.69 86 THR A N 1
ATOM 666 C CA . THR A 1 86 ? 3.682 3.235 -5.835 1.00 92.69 86 THR A CA 1
ATOM 667 C C . THR A 1 86 ? 2.557 2.411 -5.228 1.00 92.69 86 THR A C 1
ATOM 669 O O . THR A 1 86 ? 1.510 2.292 -5.851 1.00 92.69 86 THR A O 1
ATOM 672 N N . VAL A 1 87 ? 2.728 1.899 -4.005 1.00 93.25 87 VAL A N 1
ATOM 673 C CA . VAL A 1 87 ? 1.706 1.075 -3.335 1.00 93.25 87 VAL A CA 1
ATOM 674 C C . VAL A 1 87 ? 0.412 1.863 -3.139 1.00 93.25 87 VAL A C 1
ATOM 676 O O . VAL A 1 87 ? -0.656 1.393 -3.523 1.00 93.25 87 VAL A O 1
ATOM 679 N N . ARG A 1 88 ? 0.505 3.102 -2.637 1.00 91.00 88 ARG A N 1
ATOM 680 C CA . ARG A 1 88 ? -0.669 3.965 -2.434 1.00 91.00 88 ARG A CA 1
ATOM 681 C C . ARG A 1 88 ? -1.387 4.285 -3.748 1.00 91.00 88 ARG A C 1
ATOM 683 O O . ARG A 1 88 ? -2.613 4.249 -3.791 1.00 91.00 88 ARG A O 1
ATOM 690 N N . ARG A 1 89 ? -0.646 4.528 -4.837 1.00 92.50 89 ARG A N 1
ATOM 691 C CA . ARG A 1 89 ? -1.231 4.698 -6.175 1.00 92.50 89 ARG A CA 1
ATOM 692 C C . ARG A 1 89 ? -1.968 3.439 -6.627 1.00 92.50 89 ARG A C 1
ATOM 694 O O . ARG A 1 89 ? -3.054 3.560 -7.171 1.00 92.50 89 ARG A O 1
ATOM 701 N N . LEU A 1 90 ? -1.396 2.250 -6.435 1.00 92.56 90 LEU A N 1
ATOM 702 C CA . LEU A 1 90 ? -2.016 1.003 -6.901 1.00 92.56 90 LEU A CA 1
ATOM 703 C C . LEU A 1 90 ? -3.300 0.660 -6.128 1.00 92.56 90 LEU A C 1
ATOM 705 O O . LEU A 1 90 ? -4.258 0.184 -6.735 1.00 92.56 90 LEU A O 1
ATOM 709 N N . LEU A 1 91 ? -3.329 0.947 -4.823 1.00 90.88 91 LEU A N 1
ATOM 710 C CA . LEU A 1 91 ? -4.513 0.770 -3.979 1.00 90.88 91 LEU A CA 1
ATOM 711 C C . LEU A 1 91 ? -5.636 1.757 -4.330 1.00 90.88 91 LEU A C 1
ATOM 713 O O . LEU A 1 91 ? -6.790 1.355 -4.411 1.00 90.88 91 LEU A O 1
ATOM 717 N N . ASN A 1 92 ? -5.299 3.028 -4.568 1.00 88.25 92 ASN A N 1
ATOM 718 C CA . ASN A 1 92 ? -6.299 4.101 -4.641 1.00 88.25 92 ASN A CA 1
ATOM 719 C C . ASN A 1 92 ? -6.656 4.551 -6.066 1.00 88.25 92 ASN A C 1
ATOM 721 O O . ASN A 1 92 ? -7.597 5.315 -6.245 1.00 88.25 92 ASN A O 1
ATOM 725 N N . SER A 1 93 ? -5.875 4.181 -7.083 1.00 84.88 93 SER A N 1
ATOM 726 C CA . SER A 1 93 ? -6.094 4.673 -8.447 1.00 84.88 93 SER A CA 1
ATOM 727 C C . SER A 1 93 ? -7.154 3.856 -9.176 1.00 84.88 93 SER A C 1
ATOM 729 O O . SER A 1 93 ? -6.978 2.656 -9.386 1.00 84.88 93 SER A O 1
ATOM 731 N N . GLU A 1 94 ? -8.184 4.547 -9.658 1.00 79.06 94 GLU A N 1
ATOM 732 C CA . GLU A 1 94 ? -9.211 4.004 -10.560 1.00 79.06 94 GLU A CA 1
ATOM 733 C C . GLU A 1 94 ? -8.753 3.975 -12.029 1.00 79.06 94 GLU A C 1
ATOM 735 O O . GLU A 1 94 ? -9.289 3.237 -12.850 1.00 79.06 94 GLU A O 1
ATOM 740 N N . THR A 1 95 ? -7.732 4.764 -12.378 1.00 82.38 95 THR A N 1
ATOM 741 C CA . THR A 1 95 ? -7.265 4.947 -13.763 1.00 82.38 95 THR A CA 1
ATOM 742 C C . THR A 1 95 ? -6.036 4.114 -14.117 1.00 82.38 95 THR A C 1
ATOM 744 O O . THR A 1 95 ? -5.743 3.899 -15.296 1.00 82.38 95 THR A O 1
ATOM 747 N N . ALA A 1 96 ? -5.292 3.626 -13.122 1.00 84.81 96 ALA A N 1
ATOM 748 C CA . ALA A 1 96 ? -4.177 2.722 -13.352 1.00 84.81 96 ALA A 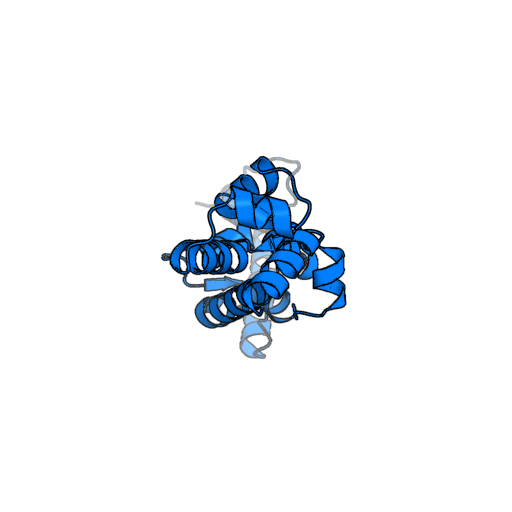CA 1
ATOM 749 C C . ALA A 1 96 ? -4.698 1.378 -13.876 1.00 84.81 96 ALA A C 1
ATOM 751 O O . ALA A 1 96 ? -5.523 0.754 -13.224 1.00 84.81 96 ALA A O 1
ATOM 752 N N . ARG A 1 97 ? -4.190 0.931 -15.032 1.00 87.88 97 ARG A N 1
ATOM 753 C CA . ARG A 1 97 ? -4.536 -0.373 -15.639 1.00 87.88 97 ARG A CA 1
ATOM 754 C C . ARG A 1 97 ? -3.399 -1.386 -15.593 1.00 87.88 97 ARG A C 1
ATOM 756 O O . ARG A 1 97 ? -3.627 -2.589 -15.575 1.00 87.88 97 ARG A O 1
ATOM 763 N N . PHE A 1 98 ? -2.163 -0.892 -15.576 1.00 89.00 98 PHE A N 1
ATOM 764 C CA . PHE A 1 98 ? -0.978 -1.730 -15.670 1.00 89.00 98 PHE A CA 1
ATOM 765 C C . PHE A 1 98 ? 0.131 -1.279 -14.725 1.00 89.00 98 PHE A C 1
ATOM 767 O O . PHE A 1 98 ? 0.255 -0.102 -14.363 1.00 89.00 98 PHE A O 1
ATOM 774 N N . VAL A 1 99 ? 0.994 -2.229 -14.390 1.00 91.00 99 VAL A N 1
ATOM 775 C CA . VAL A 1 99 ? 2.242 -2.018 -13.657 1.00 91.00 99 VAL A CA 1
ATOM 776 C C . VAL A 1 99 ? 3.356 -2.817 -14.325 1.00 91.00 99 VAL A C 1
ATOM 778 O O . VAL A 1 99 ? 3.090 -3.773 -15.044 1.00 91.00 99 VAL A O 1
ATOM 781 N N . THR A 1 100 ? 4.610 -2.404 -14.174 1.00 89.56 100 THR A N 1
ATOM 782 C CA . THR A 1 100 ? 5.739 -3.153 -14.744 1.00 89.56 100 THR A CA 1
ATOM 783 C C . THR A 1 100 ? 5.829 -4.545 -14.118 1.00 89.56 100 THR A C 1
ATOM 785 O O . THR A 1 100 ? 5.589 -4.707 -12.918 1.00 89.56 100 THR A O 1
ATOM 788 N N . GLY A 1 101 ? 6.210 -5.552 -14.907 1.00 88.44 101 GLY A N 1
ATOM 789 C CA . GLY A 1 101 ? 6.305 -6.927 -14.412 1.00 88.44 101 GLY A CA 1
ATOM 790 C C . GLY A 1 101 ? 7.326 -7.108 -13.281 1.00 88.44 101 GLY A C 1
ATOM 791 O O . GLY A 1 101 ? 7.088 -7.883 -12.357 1.00 88.44 101 GLY A O 1
ATOM 792 N N . ALA A 1 102 ? 8.412 -6.327 -13.261 1.00 88.81 102 ALA A N 1
ATOM 793 C CA . ALA A 1 102 ? 9.336 -6.282 -12.125 1.00 88.81 102 ALA A CA 1
ATOM 794 C C . ALA A 1 102 ? 8.664 -5.838 -10.815 1.00 88.81 102 ALA A C 1
ATOM 796 O O . ALA A 1 102 ? 8.847 -6.477 -9.779 1.00 88.81 102 ALA A O 1
ATOM 797 N N . THR A 1 103 ? 7.866 -4.768 -10.853 1.00 92.38 103 THR A N 1
ATOM 798 C CA . THR A 1 103 ? 7.140 -4.279 -9.673 1.00 92.38 103 THR A CA 1
ATOM 799 C C . THR A 1 103 ? 6.031 -5.249 -9.274 1.00 92.38 103 THR A C 1
ATOM 801 O O . THR A 1 103 ? 5.867 -5.510 -8.087 1.00 92.38 103 THR A O 1
ATOM 804 N N . ALA A 1 104 ? 5.319 -5.834 -10.245 1.00 92.75 104 ALA A N 1
ATOM 805 C CA . ALA A 1 104 ? 4.306 -6.857 -9.985 1.00 92.75 104 ALA A CA 1
ATOM 806 C C . ALA A 1 104 ? 4.882 -8.033 -9.186 1.00 92.75 104 ALA A C 1
ATOM 808 O O . ALA A 1 104 ? 4.351 -8.374 -8.135 1.00 92.75 104 ALA A O 1
ATOM 809 N N . ARG A 1 105 ? 6.012 -8.598 -9.633 1.00 91.69 105 ARG A N 1
ATOM 810 C CA . ARG A 1 105 ? 6.679 -9.718 -8.949 1.00 91.69 105 ARG A CA 1
ATOM 811 C C . ARG A 1 105 ? 7.074 -9.378 -7.517 1.00 91.69 105 ARG A C 1
ATOM 813 O O . ARG A 1 105 ? 6.828 -10.171 -6.619 1.00 91.69 105 ARG A O 1
ATOM 820 N N . LYS A 1 106 ? 7.656 -8.196 -7.303 1.00 93.88 106 LYS A N 1
ATOM 821 C CA . LYS A 1 106 ? 8.038 -7.725 -5.965 1.00 93.88 106 LYS A CA 1
ATOM 822 C C . LYS A 1 106 ? 6.844 -7.620 -5.019 1.00 93.88 106 LYS A C 1
ATOM 824 O O . LYS A 1 106 ? 6.936 -8.050 -3.879 1.00 93.88 106 LYS A O 1
ATOM 829 N N . LEU A 1 107 ? 5.733 -7.057 -5.494 1.00 94.38 107 LEU A N 1
ATOM 830 C CA . LEU A 1 107 ? 4.523 -6.883 -4.689 1.00 94.38 107 LEU A CA 1
ATOM 831 C C . LEU A 1 107 ? 3.830 -8.218 -4.393 1.00 94.38 107 LEU A C 1
ATOM 833 O O . LEU A 1 107 ? 3.413 -8.442 -3.263 1.00 94.38 107 LEU A O 1
ATOM 837 N N . LEU A 1 108 ? 3.740 -9.106 -5.386 1.00 93.56 108 LEU A N 1
ATOM 838 C CA . LEU A 1 108 ? 3.127 -10.430 -5.232 1.00 93.56 108 LEU A CA 1
ATOM 839 C C . LEU A 1 108 ? 3.952 -11.374 -4.345 1.00 93.56 108 LEU A C 1
ATOM 841 O O . LEU A 1 108 ? 3.400 -12.312 -3.786 1.00 93.56 108 LEU A O 1
ATOM 845 N N . ALA A 1 109 ? 5.255 -11.126 -4.190 1.00 93.31 109 ALA A N 1
ATOM 846 C CA . ALA A 1 109 ? 6.112 -11.892 -3.287 1.00 93.31 109 ALA A CA 1
ATOM 847 C C . ALA A 1 109 ? 5.916 -11.537 -1.799 1.00 93.31 109 ALA A C 1
ATOM 849 O O . ALA A 1 109 ? 6.402 -12.263 -0.935 1.00 93.31 109 ALA A O 1
ATOM 850 N N . VAL A 1 110 ? 5.231 -10.430 -1.481 1.00 91.50 110 VAL A N 1
ATOM 851 C CA . VAL A 1 110 ? 4.950 -10.046 -0.090 1.00 91.50 110 VAL A CA 1
ATOM 852 C C . VAL A 1 110 ? 3.871 -10.956 0.480 1.00 91.50 110 VAL A C 1
ATOM 854 O O . VAL A 1 110 ? 2.782 -11.046 -0.083 1.00 91.50 110 VAL A O 1
ATOM 857 N N . THR A 1 111 ? 4.151 -11.574 1.624 1.00 86.75 111 THR A N 1
ATOM 858 C CA . THR A 1 111 ? 3.191 -12.379 2.386 1.00 86.75 111 THR A CA 1
ATOM 859 C C . THR A 1 111 ? 2.980 -11.777 3.778 1.00 86.75 111 THR A C 1
ATOM 861 O O . THR A 1 111 ? 3.883 -11.113 4.297 1.00 86.75 111 THR A O 1
ATOM 864 N N . PRO A 1 112 ? 1.791 -11.951 4.380 1.00 75.31 112 PRO A N 1
ATOM 865 C CA . PRO A 1 112 ? 1.560 -11.559 5.759 1.00 75.31 112 PRO A CA 1
ATOM 866 C C . PRO A 1 112 ? 2.087 -12.667 6.676 1.00 75.31 112 PRO A C 1
ATOM 868 O O . PRO A 1 112 ? 1.524 -13.759 6.712 1.00 75.31 112 PRO A O 1
ATOM 871 N N . ASP A 1 113 ? 3.154 -12.401 7.426 1.00 69.56 113 ASP A N 1
ATOM 872 C CA . ASP A 1 113 ? 3.538 -13.241 8.562 1.00 69.56 113 ASP A CA 1
ATOM 873 C C . ASP A 1 113 ? 3.258 -12.510 9.892 1.00 69.56 113 ASP A C 1
ATOM 875 O O . ASP A 1 113 ? 3.200 -11.274 9.973 1.00 69.56 113 ASP A O 1
ATOM 879 N N . SER A 1 114 ? 2.989 -13.284 10.945 1.00 54.72 114 SER A N 1
ATOM 880 C CA . SER A 1 114 ? 2.594 -12.763 12.261 1.00 54.72 114 SER A CA 1
ATOM 881 C C . SER A 1 114 ? 3.709 -11.953 12.930 1.00 54.72 114 SER A C 1
ATOM 883 O O . SER A 1 114 ? 3.433 -10.967 13.617 1.00 54.72 114 SER A O 1
ATOM 885 N N . SER A 1 115 ? 4.973 -12.302 12.678 1.00 58.12 115 SER A N 1
ATOM 886 C CA . SER A 1 115 ? 6.145 -11.555 13.146 1.00 58.12 115 SER A CA 1
ATOM 887 C C . SER A 1 115 ? 6.258 -10.180 12.478 1.00 58.12 115 SER A C 1
ATOM 889 O O . SER A 1 115 ? 6.609 -9.200 13.137 1.00 58.12 115 SER A O 1
ATOM 891 N N . THR A 1 116 ? 5.893 -10.065 11.203 1.00 61.84 116 THR A N 1
ATOM 892 C CA . THR A 1 116 ? 5.880 -8.812 10.446 1.00 61.84 116 THR A CA 1
ATOM 893 C C . THR A 1 116 ? 4.790 -7.888 10.954 1.00 61.84 116 THR A C 1
ATOM 895 O O . THR A 1 116 ? 5.015 -6.684 10.989 1.00 61.84 116 THR A O 1
ATOM 898 N N . LEU A 1 117 ? 3.631 -8.393 11.380 1.00 62.31 117 LEU A N 1
ATOM 899 C CA . LEU A 1 117 ? 2.594 -7.564 12.009 1.00 62.31 117 LEU A CA 1
ATOM 900 C C . LEU A 1 117 ? 3.038 -7.063 13.391 1.00 62.31 117 LEU A C 1
ATOM 902 O O . LEU A 1 117 ? 2.971 -5.861 13.650 1.00 62.31 117 LEU A O 1
ATOM 906 N N . ALA A 1 118 ? 3.594 -7.941 14.230 1.00 56.34 118 ALA A N 1
ATOM 907 C CA . ALA A 1 118 ? 4.123 -7.569 15.545 1.00 56.34 118 ALA A CA 1
ATOM 908 C C . ALA A 1 118 ? 5.234 -6.503 15.457 1.00 56.34 118 ALA A C 1
ATOM 910 O O . ALA A 1 118 ? 5.245 -5.536 16.218 1.00 56.34 118 ALA A O 1
ATOM 911 N N . ALA A 1 119 ? 6.127 -6.610 14.467 1.00 60.31 119 ALA A N 1
ATOM 912 C CA . ALA A 1 119 ? 7.204 -5.647 14.238 1.00 60.31 119 ALA A CA 1
ATOM 913 C C . ALA A 1 119 ? 6.731 -4.293 13.671 1.00 60.31 119 ALA A C 1
ATOM 915 O O . ALA A 1 119 ? 7.528 -3.357 13.557 1.00 60.31 119 ALA A O 1
ATOM 916 N N . GLN A 1 120 ? 5.469 -4.148 13.247 1.00 64.12 120 GLN A N 1
ATOM 917 C CA . GLN A 1 120 ? 4.974 -2.892 12.668 1.00 64.12 120 GLN A CA 1
ATOM 918 C C . GLN A 1 120 ? 4.689 -1.821 13.714 1.00 64.12 120 GLN A C 1
ATOM 920 O O . GLN A 1 120 ? 4.731 -0.638 13.373 1.00 64.12 120 GLN A O 1
ATOM 925 N N . GLY A 1 121 ? 4.364 -2.210 14.949 1.00 72.38 121 GLY A N 1
ATOM 926 C CA . GLY A 1 121 ? 3.910 -1.304 16.007 1.00 72.38 121 GLY A CA 1
ATOM 927 C C . GLY A 1 121 ? 2.564 -0.624 15.717 1.00 72.38 121 GLY A C 1
ATOM 928 O O . GLY A 1 121 ? 1.872 -0.230 16.646 1.00 72.38 121 GLY A O 1
ATOM 929 N N . ARG A 1 122 ? 2.141 -0.507 14.450 1.00 79.69 122 ARG A N 1
ATOM 930 C CA . ARG A 1 122 ? 0.860 0.065 14.028 1.00 79.69 122 ARG A CA 1
ATOM 931 C C . ARG A 1 122 ? 0.225 -0.737 12.896 1.00 79.69 122 ARG A C 1
ATOM 933 O O . ARG A 1 122 ? 0.923 -1.175 11.989 1.00 79.69 122 ARG A O 1
ATOM 940 N N . VAL A 1 123 ? -1.100 -0.840 12.925 1.00 81.94 123 VAL A N 1
ATOM 941 C CA . VAL A 1 123 ? -1.940 -1.567 11.961 1.00 81.94 123 VAL A CA 1
ATOM 942 C C . VAL A 1 123 ? -3.059 -0.675 11.419 1.00 81.94 123 VAL A C 1
ATOM 944 O O . VAL A 1 123 ? -3.293 0.434 11.916 1.00 81.94 123 VAL A O 1
ATOM 947 N N . ASN A 1 124 ? -3.756 -1.129 10.375 1.00 82.38 124 ASN A N 1
ATOM 948 C CA . ASN A 1 124 ? -4.908 -0.415 9.819 1.00 82.38 124 ASN A CA 1
ATOM 949 C C . ASN A 1 124 ? -6.013 -0.207 10.877 1.00 82.38 124 ASN A C 1
ATOM 951 O O . ASN A 1 124 ? -6.559 -1.155 11.433 1.00 82.38 124 ASN A O 1
ATOM 955 N N . GLY A 1 125 ? -6.389 1.054 11.114 1.00 86.31 125 GLY A N 1
ATOM 956 C CA . GLY A 1 125 ? -7.381 1.433 12.124 1.00 86.31 125 GLY A CA 1
ATOM 957 C C . GLY A 1 125 ? -8.834 1.156 11.737 1.00 86.31 125 GLY A C 1
ATOM 958 O O . GLY A 1 125 ? -9.727 1.363 12.554 1.00 86.31 125 GLY A O 1
ATOM 959 N N . ARG A 1 126 ? -9.115 0.706 10.505 1.00 86.81 126 ARG A N 1
ATOM 960 C CA . ARG A 1 126 ? -10.485 0.446 10.029 1.00 86.81 126 ARG A CA 1
ATOM 961 C C . ARG A 1 126 ? -11.200 -0.600 10.884 1.00 86.81 126 ARG A C 1
ATOM 963 O O . ARG A 1 126 ? -12.364 -0.396 11.220 1.00 86.81 126 ARG A O 1
ATOM 970 N N . GLY A 1 127 ? -10.517 -1.691 11.240 1.00 87.50 127 GLY A N 1
ATOM 971 C CA . GLY A 1 127 ? -11.080 -2.738 12.099 1.00 87.50 127 GLY A CA 1
ATOM 972 C C . GLY A 1 127 ? -11.411 -2.203 13.491 1.00 87.50 127 GLY A C 1
ATOM 973 O O . GLY A 1 127 ? -12.532 -2.355 13.968 1.00 87.50 127 GLY A O 1
ATOM 974 N N . THR A 1 128 ? -10.468 -1.482 14.098 1.00 92.19 128 THR A N 1
ATOM 975 C CA . THR A 1 128 ? -10.639 -0.833 15.405 1.00 92.19 128 THR A CA 1
ATOM 976 C C . THR A 1 128 ? -11.805 0.152 15.416 1.00 92.19 128 THR A C 1
ATOM 978 O O . THR A 1 128 ? -12.637 0.095 16.314 1.00 92.19 128 THR A O 1
ATOM 981 N N . ARG A 1 129 ? -11.934 1.000 14.389 1.00 93.75 129 ARG A N 1
ATOM 982 C CA . ARG A 1 129 ? -13.062 1.933 14.243 1.00 93.75 129 ARG A CA 1
ATOM 983 C C . ARG A 1 129 ? -14.413 1.228 14.227 1.00 93.75 129 ARG A C 1
ATOM 985 O O . ARG A 1 129 ? -15.316 1.647 14.941 1.00 93.75 129 ARG A O 1
ATOM 992 N N . ARG A 1 130 ? -14.544 0.153 13.444 1.00 94.19 130 ARG A N 1
ATOM 993 C CA . ARG A 1 130 ? -15.798 -0.615 13.358 1.00 94.19 130 ARG A CA 1
ATOM 994 C C . ARG A 1 130 ? -16.171 -1.240 14.702 1.00 94.19 130 ARG A C 1
ATOM 996 O O . ARG A 1 130 ? -17.334 -1.183 15.079 1.00 94.19 130 ARG A O 1
ATOM 1003 N N . ARG A 1 131 ? -15.192 -1.775 15.437 1.00 95.44 131 ARG A N 1
ATOM 1004 C CA . ARG A 1 131 ? -15.412 -2.329 16.783 1.00 95.44 131 ARG A CA 1
ATOM 1005 C C . ARG A 1 131 ? -15.817 -1.257 17.788 1.00 95.44 131 ARG A C 1
ATOM 1007 O O . ARG A 1 131 ? -16.806 -1.434 18.482 1.00 95.44 131 ARG A O 1
ATOM 1014 N N . LEU A 1 132 ? -15.136 -0.109 17.804 1.00 95.31 132 LEU A N 1
ATOM 1015 C CA . LEU A 1 132 ? -15.517 1.022 18.661 1.00 95.31 132 LEU A CA 1
ATOM 1016 C C . LEU A 1 132 ? -16.939 1.520 18.365 1.00 95.31 132 LEU A C 1
ATOM 1018 O O . LEU A 1 132 ? -17.693 1.803 19.290 1.00 95.31 132 LEU A O 1
ATOM 1022 N N . GLN A 1 133 ? -17.324 1.599 17.089 1.00 94.62 133 GLN A N 1
ATOM 1023 C CA . GLN A 1 133 ? -18.688 1.960 16.687 1.00 94.62 133 GLN A CA 1
ATOM 1024 C C . GLN A 1 133 ? -19.719 0.920 17.145 1.00 94.62 133 GLN A C 1
ATOM 1026 O O . GLN A 1 133 ? -20.799 1.295 17.593 1.00 94.62 133 GLN A O 1
ATOM 1031 N N . ALA A 1 134 ? -19.389 -0.370 17.068 1.00 95.81 134 ALA A N 1
ATOM 1032 C CA . ALA A 1 134 ? -20.257 -1.438 17.553 1.00 95.81 134 ALA A CA 1
ATOM 1033 C C . ALA A 1 134 ? -20.404 -1.412 19.085 1.00 95.81 134 ALA A C 1
ATOM 1035 O O . ALA A 1 134 ? -21.523 -1.497 19.584 1.00 95.81 134 ALA A O 1
ATOM 1036 N N . LEU A 1 135 ? -19.309 -1.193 19.822 1.00 95.56 135 LEU A N 1
ATOM 1037 C CA . LEU A 1 135 ? -19.328 -0.985 21.275 1.00 95.56 135 LEU A CA 1
ATOM 1038 C C . LEU A 1 135 ? -20.206 0.220 21.663 1.00 95.56 135 LEU A C 1
ATOM 1040 O O . LEU A 1 135 ? -21.000 0.152 22.598 1.00 95.56 135 LEU A O 1
ATOM 1044 N N . ALA A 1 136 ? -20.129 1.314 20.902 1.00 93.75 136 ALA A N 1
ATOM 1045 C CA . ALA A 1 136 ? -21.012 2.460 21.099 1.00 93.75 136 ALA A CA 1
ATOM 1046 C C . ALA A 1 136 ? -22.489 2.117 20.846 1.00 93.75 136 ALA A C 1
ATOM 1048 O O . ALA A 1 136 ? -23.354 2.563 21.599 1.00 93.75 136 ALA A O 1
ATOM 1049 N N . ALA A 1 137 ? -22.779 1.294 19.835 1.00 95.44 137 ALA A N 1
ATOM 1050 C CA . ALA A 1 137 ? -24.139 0.862 19.515 1.00 95.44 137 ALA A CA 1
ATOM 1051 C C . ALA A 1 137 ? -24.772 -0.015 20.613 1.00 95.44 137 ALA A C 1
ATOM 1053 O O . ALA A 1 137 ? -25.979 0.070 20.821 1.00 95.44 137 ALA A O 1
ATOM 1054 N N . ILE A 1 138 ? -23.976 -0.795 21.355 1.00 93.88 138 ILE A N 1
ATOM 1055 C CA . ILE A 1 138 ? -24.443 -1.574 22.522 1.00 93.88 138 ILE A CA 1
ATOM 1056 C C . ILE A 1 138 ? -24.490 -0.751 23.826 1.00 93.88 138 ILE A C 1
ATOM 1058 O O . ILE A 1 138 ? -24.746 -1.293 24.898 1.00 93.88 138 ILE A O 1
ATOM 1062 N N . GLY A 1 139 ? -24.260 0.565 23.749 1.00 93.31 139 GLY A N 1
ATOM 1063 C CA . GLY A 1 139 ? -24.417 1.503 24.865 1.00 93.31 139 GLY A CA 1
ATOM 1064 C C . GLY A 1 139 ? -23.121 1.900 25.574 1.00 93.31 139 GLY A C 1
ATOM 1065 O O . GLY A 1 139 ? -23.168 2.668 26.538 1.00 93.31 139 GLY A O 1
ATOM 1066 N N . TRP A 1 140 ? -21.953 1.435 25.122 1.00 94.50 140 TRP A N 1
ATOM 1067 C CA . TRP A 1 140 ? -20.681 1.818 25.738 1.00 94.50 140 TRP A CA 1
ATOM 1068 C C . TRP A 1 140 ? -20.132 3.094 25.108 1.00 94.50 140 TRP A C 1
ATOM 1070 O O . TRP A 1 140 ? -19.616 3.108 23.994 1.00 94.50 140 TRP A O 1
ATOM 1080 N N . ASN A 1 141 ? -20.196 4.199 25.845 1.00 92.31 141 ASN A N 1
ATOM 1081 C CA . ASN A 1 141 ? -19.572 5.442 25.402 1.00 92.31 141 ASN A CA 1
ATOM 1082 C C . ASN A 1 141 ? -18.028 5.368 25.490 1.00 92.31 141 ASN A C 1
ATOM 1084 O O . ASN A 1 141 ? -17.455 4.514 26.168 1.00 92.31 141 ASN A O 1
ATOM 1088 N N . HIS A 1 142 ? -17.325 6.312 24.849 1.00 92.38 142 HIS A N 1
ATOM 1089 C CA . HIS A 1 142 ? -15.852 6.322 24.838 1.00 92.38 142 HIS A CA 1
ATOM 1090 C C . HIS A 1 142 ? -15.220 6.414 26.235 1.00 92.38 142 HIS A C 1
ATOM 1092 O O . HIS A 1 142 ? -14.077 5.997 26.404 1.00 92.38 142 HIS A O 1
ATOM 1098 N N . HIS A 1 143 ? -15.918 6.991 27.220 1.00 94.44 143 HIS A N 1
ATOM 1099 C CA . HIS A 1 143 ? -15.421 7.080 28.592 1.00 94.44 143 HIS A CA 1
ATOM 1100 C C . HIS A 1 143 ? -15.422 5.703 29.262 1.00 94.44 143 HIS A C 1
ATOM 1102 O O . HIS A 1 143 ? -14.439 5.338 29.899 1.00 94.44 143 HIS A O 1
ATOM 1108 N N . GLU A 1 144 ? -16.483 4.920 29.073 1.00 95.31 144 GLU A N 1
ATOM 1109 C CA . GLU A 1 144 ? -16.570 3.558 29.602 1.00 95.31 144 GLU A CA 1
ATOM 1110 C C . GLU A 1 144 ? -15.549 2.625 28.939 1.00 95.31 144 GLU A C 1
ATOM 1112 O O . GLU A 1 144 ? -14.830 1.911 29.635 1.00 95.31 144 GLU A O 1
ATOM 1117 N N . ILE A 1 145 ? -15.394 2.711 27.613 1.00 95.69 145 ILE A N 1
ATOM 1118 C CA . ILE A 1 145 ? -14.366 1.960 26.873 1.00 95.69 145 ILE A CA 1
ATOM 1119 C C . ILE A 1 145 ? -12.963 2.309 27.396 1.00 95.69 145 ILE A C 1
ATOM 1121 O O . ILE A 1 145 ? -12.159 1.426 27.688 1.00 95.69 145 ILE A O 1
ATOM 1125 N N . ALA A 1 146 ? -12.669 3.603 27.558 1.00 96.12 146 ALA A N 1
ATOM 1126 C CA . ALA A 1 146 ? -11.388 4.071 28.083 1.00 96.12 146 ALA A CA 1
ATOM 1127 C C . ALA A 1 146 ? -11.132 3.562 29.513 1.00 96.12 146 ALA A C 1
ATOM 1129 O O . ALA A 1 146 ? -10.032 3.094 29.805 1.00 96.12 146 ALA A O 1
ATOM 1130 N N . ARG A 1 147 ? -12.155 3.599 30.377 1.00 96.38 147 ARG A N 1
ATOM 1131 C CA . ARG A 1 147 ? -12.093 3.107 31.760 1.00 96.38 147 ARG A CA 1
ATOM 1132 C C . ARG A 1 147 ? -11.769 1.615 31.813 1.00 96.38 147 ARG A C 1
ATOM 1134 O O . ARG A 1 147 ? -10.870 1.233 32.553 1.00 96.38 147 ARG A O 1
ATOM 1141 N N . ARG A 1 148 ? -12.463 0.792 31.020 1.00 95.31 148 ARG A N 1
ATOM 1142 C CA . ARG A 1 148 ? -12.256 -0.667 30.980 1.00 95.31 148 ARG A CA 1
ATOM 1143 C C . ARG A 1 148 ? -10.862 -1.055 30.490 1.00 95.31 148 ARG A C 1
ATOM 1145 O O . ARG A 1 148 ? -10.250 -1.947 31.060 1.00 95.31 148 ARG A O 1
ATOM 1152 N N . LEU A 1 149 ? -10.333 -0.338 29.498 1.00 94.62 149 LEU A N 1
ATOM 1153 C CA . LEU A 1 149 ? -8.991 -0.583 28.951 1.00 94.62 149 LEU A CA 1
ATOM 1154 C C . LEU A 1 149 ? -7.854 0.066 29.759 1.00 94.62 149 LEU A C 1
ATOM 1156 O O . LEU A 1 149 ? -6.687 -0.077 29.396 1.00 94.62 149 LEU A O 1
ATOM 1160 N N . GLY A 1 150 ? -8.160 0.842 30.806 1.00 95.94 150 GLY A N 1
ATOM 1161 C CA . GLY A 1 150 ? -7.153 1.619 31.539 1.00 95.94 150 GLY A CA 1
ATOM 1162 C C . GLY A 1 150 ? -6.466 2.688 30.676 1.00 95.94 150 GLY A C 1
ATOM 1163 O O . GLY A 1 150 ? -5.300 3.024 30.891 1.00 95.94 150 GLY A O 1
ATOM 1164 N N . TYR A 1 151 ? -7.162 3.211 29.664 1.00 96.06 151 TYR A N 1
ATOM 1165 C CA . TYR A 1 151 ? -6.639 4.195 28.721 1.00 96.06 151 TYR A CA 1
ATOM 1166 C C . TYR A 1 151 ? -7.170 5.601 28.988 1.00 96.06 151 TYR A C 1
ATOM 1168 O O . TYR A 1 151 ? -8.302 5.776 29.430 1.00 96.06 151 TYR A O 1
ATOM 1176 N N . PRO A 1 152 ? -6.392 6.651 28.668 1.00 95.06 152 PRO A N 1
ATOM 1177 C CA . PRO A 1 152 ? -6.928 7.999 28.673 1.00 95.06 152 PRO A CA 1
ATOM 1178 C C . PRO A 1 152 ? -7.890 8.177 27.489 1.00 95.06 152 PRO A C 1
ATOM 1180 O O . PRO A 1 152 ? -7.631 7.699 26.382 1.00 95.06 152 PRO A O 1
ATOM 1183 N N . ARG A 1 153 ? -8.984 8.923 27.689 1.00 93.06 153 ARG A N 1
ATOM 1184 C CA . ARG A 1 153 ? -10.056 9.104 26.688 1.00 93.06 153 ARG A CA 1
ATOM 1185 C C . ARG A 1 153 ? -9.552 9.574 25.319 1.00 93.06 153 ARG A C 1
ATOM 1187 O O . ARG A 1 153 ? -10.047 9.117 24.290 1.00 93.06 153 ARG A O 1
ATOM 1194 N N . TRP A 1 154 ? -8.542 10.447 25.289 1.00 93.88 154 TRP A N 1
ATOM 1195 C CA . TRP A 1 154 ? -7.955 10.932 24.035 1.00 93.88 154 TRP A CA 1
ATOM 1196 C C . TRP A 1 154 ? -7.373 9.799 23.180 1.00 93.88 154 TRP A C 1
ATOM 1198 O O . TRP A 1 154 ? -7.376 9.899 21.958 1.00 93.88 154 TRP A O 1
ATOM 1208 N N . LYS A 1 155 ? -6.906 8.704 23.795 1.00 94.00 155 LYS A N 1
ATOM 1209 C CA . LYS A 1 155 ? -6.336 7.551 23.090 1.00 94.00 155 LYS A CA 1
ATOM 1210 C C . LYS A 1 155 ? -7.418 6.762 22.349 1.00 94.00 155 LYS A C 1
ATOM 1212 O O . LYS A 1 155 ? -7.189 6.362 21.211 1.00 94.00 155 LYS A O 1
ATOM 1217 N N . VAL A 1 156 ? -8.604 6.620 22.949 1.00 94.31 156 VAL A N 1
ATOM 1218 C CA . VAL A 1 156 ? -9.781 6.006 22.307 1.00 94.31 156 VAL A CA 1
ATOM 1219 C C . VAL A 1 156 ? -10.293 6.886 21.165 1.00 94.31 156 VAL A C 1
ATOM 1221 O O . VAL A 1 156 ? -10.479 6.392 20.057 1.00 94.31 156 VAL A O 1
ATOM 1224 N N . ASN A 1 157 ? -10.418 8.202 21.381 1.00 93.81 157 ASN A N 1
ATOM 1225 C CA . ASN A 1 157 ? -10.797 9.141 20.315 1.00 93.81 157 ASN A CA 1
ATOM 1226 C C . ASN A 1 157 ? -9.795 9.103 19.146 1.00 93.81 157 ASN A C 1
ATOM 1228 O O . ASN A 1 157 ? -10.182 8.993 17.987 1.00 93.81 157 ASN A O 1
ATOM 1232 N N . LYS A 1 158 ? -8.491 9.088 19.448 1.00 93.19 158 LYS A N 1
ATOM 1233 C CA . LYS A 1 158 ? -7.433 8.971 18.437 1.00 93.19 158 LYS A CA 1
ATOM 1234 C C . LYS A 1 158 ? -7.519 7.659 17.652 1.00 93.19 158 LYS A C 1
ATOM 1236 O O . LYS A 1 158 ? -7.228 7.653 16.459 1.00 93.19 158 LYS A O 1
ATOM 1241 N N . ALA A 1 159 ? -7.902 6.555 18.295 1.00 92.19 159 ALA A N 1
ATOM 1242 C CA . ALA A 1 159 ? -8.119 5.280 17.615 1.00 92.19 159 ALA A CA 1
ATOM 1243 C C . ALA A 1 159 ? -9.359 5.305 16.704 1.00 92.19 159 ALA A C 1
ATOM 1245 O O . ALA A 1 159 ? -9.346 4.686 15.639 1.00 92.19 159 ALA A O 1
ATOM 1246 N N . LEU A 1 160 ? -10.393 6.060 17.087 1.00 92.38 160 LEU A N 1
ATOM 1247 C CA . LEU A 1 160 ? -11.593 6.265 16.279 1.00 92.38 160 LEU A CA 1
ATOM 1248 C C . LEU A 1 160 ? -11.341 7.157 15.053 1.00 92.38 160 LEU A C 1
ATOM 1250 O O . LEU A 1 160 ? -11.944 6.946 14.012 1.00 92.38 160 LEU A O 1
ATOM 1254 N N . GLU A 1 161 ? -10.460 8.146 15.142 1.00 90.62 161 GLU A N 1
ATOM 1255 C CA . GLU A 1 161 ? -10.169 9.060 14.023 1.00 90.62 161 GLU A CA 1
ATOM 1256 C C . GLU A 1 161 ? -9.017 8.554 13.139 1.00 90.62 161 GLU A C 1
ATOM 1258 O O . GLU A 1 161 ? -8.908 8.879 11.956 1.00 90.62 161 GLU A O 1
ATOM 1263 N N . GLY A 1 162 ? -8.137 7.730 13.709 1.00 86.44 162 GLY A N 1
ATOM 1264 C CA . GLY A 1 162 ? -6.901 7.298 13.080 1.00 86.44 162 GLY A CA 1
ATOM 1265 C C . GLY A 1 162 ? -7.101 6.393 11.863 1.00 86.44 162 GLY A C 1
ATOM 1266 O O . GLY A 1 162 ? -7.726 5.328 11.923 1.00 86.44 162 GLY A O 1
ATOM 1267 N N . ALA A 1 163 ? -6.432 6.746 10.761 1.00 83.88 163 ALA A N 1
ATOM 1268 C CA . ALA A 1 163 ? -6.212 5.819 9.649 1.00 83.88 163 ALA A CA 1
ATOM 1269 C C . ALA A 1 163 ? -5.472 4.549 10.117 1.00 83.88 163 ALA A C 1
ATOM 1271 O O . ALA A 1 163 ? -5.784 3.452 9.658 1.00 83.88 163 ALA A O 1
ATOM 1272 N N . TYR A 1 164 ? -4.566 4.702 11.089 1.00 84.69 164 TYR A N 1
ATOM 1273 C CA . TYR A 1 164 ? -3.765 3.634 11.686 1.00 84.69 164 TYR A CA 1
ATOM 1274 C C . TYR A 1 164 ? -3.748 3.740 13.206 1.00 84.69 164 TYR A C 1
ATOM 1276 O O . TYR A 1 164 ? -3.654 4.843 13.757 1.00 84.69 164 TYR A O 1
ATOM 1284 N N . VAL A 1 165 ? -3.733 2.597 13.876 1.00 88.56 165 VAL A N 1
ATOM 1285 C CA . VAL A 1 165 ? -3.694 2.483 15.339 1.00 88.56 165 VAL A CA 1
ATOM 1286 C C . VAL A 1 165 ? -2.483 1.672 15.764 1.00 88.56 165 VAL A C 1
ATOM 1288 O O . VAL A 1 165 ? -1.925 0.941 14.956 1.00 88.56 165 VAL A O 1
ATOM 1291 N N . ASP A 1 166 ? -2.045 1.843 17.004 1.00 87.19 166 ASP A N 1
ATOM 1292 C CA . ASP A 1 166 ? -1.016 0.980 17.585 1.00 87.19 166 ASP A CA 1
ATOM 1293 C C . ASP A 1 166 ? -1.529 -0.466 17.682 1.00 87.19 166 ASP A C 1
ATOM 1295 O O . ASP A 1 166 ? -2.712 -0.660 17.966 1.00 87.19 166 ASP A O 1
ATOM 1299 N N . ILE A 1 167 ? -0.675 -1.460 17.419 1.00 85.06 167 ILE A N 1
ATOM 1300 C CA . ILE A 1 167 ? -1.093 -2.872 17.391 1.00 85.06 167 ILE A CA 1
ATOM 1301 C C . ILE A 1 167 ? -1.645 -3.328 18.743 1.00 85.06 167 ILE A C 1
ATOM 1303 O O . ILE A 1 167 ? -2.679 -3.981 18.792 1.00 85.06 167 ILE A O 1
ATOM 1307 N N . ARG A 1 168 ? -1.054 -2.870 19.850 1.00 86.69 168 ARG A N 1
ATOM 1308 C CA . ARG A 1 168 ? -1.548 -3.199 21.187 1.00 86.69 168 ARG A CA 1
ATOM 1309 C C . ARG A 1 168 ? -2.933 -2.599 21.421 1.00 86.69 168 ARG A C 1
ATOM 1311 O O . ARG A 1 168 ? -3.809 -3.246 21.970 1.00 86.69 168 ARG A O 1
ATOM 1318 N N . VAL A 1 169 ? -3.157 -1.368 20.958 1.00 90.38 169 VAL A N 1
ATOM 1319 C CA . VAL A 1 169 ? -4.478 -0.717 21.044 1.00 90.38 169 VAL A CA 1
ATOM 1320 C C . VAL A 1 169 ? -5.507 -1.426 20.168 1.00 90.38 169 VAL A C 1
ATOM 1322 O O . VAL A 1 169 ? -6.669 -1.520 20.554 1.00 90.38 169 VAL A O 1
ATOM 1325 N N . HIS A 1 170 ? -5.098 -1.901 18.990 1.00 90.56 170 HIS A N 1
ATOM 1326 C CA . HIS A 1 170 ? -5.944 -2.725 18.137 1.00 90.56 170 HIS A CA 1
ATOM 1327 C C . HIS A 1 170 ? -6.379 -4.000 18.864 1.00 90.56 170 HIS A C 1
ATOM 1329 O O . HIS A 1 170 ? -7.579 -4.265 18.910 1.00 90.56 170 HIS A O 1
ATOM 1335 N N . ASP A 1 171 ? -5.427 -4.734 19.439 1.00 88.75 171 ASP A N 1
ATOM 1336 C CA . ASP A 1 171 ? -5.669 -6.026 20.083 1.00 88.75 171 ASP A CA 1
ATOM 1337 C C . ASP A 1 171 ? -6.505 -5.874 21.359 1.00 88.75 171 ASP A C 1
ATOM 1339 O O . ASP A 1 171 ? -7.476 -6.602 21.536 1.00 88.75 171 ASP A O 1
ATOM 1343 N N . ASP A 1 172 ? -6.222 -4.863 22.186 1.00 93.56 172 ASP A N 1
ATOM 1344 C CA . ASP A 1 172 ? -6.996 -4.578 23.400 1.00 93.56 172 ASP A CA 1
ATOM 1345 C C . ASP A 1 172 ? -8.464 -4.227 23.078 1.00 93.56 172 ASP A C 1
ATOM 1347 O O . ASP A 1 172 ? -9.385 -4.684 23.749 1.00 93.56 172 ASP A O 1
ATOM 1351 N N . ILE A 1 173 ? -8.709 -3.428 22.028 1.00 94.12 173 ILE A N 1
ATOM 1352 C CA . ILE A 1 173 ? -10.076 -3.094 21.587 1.00 94.12 173 ILE A CA 1
ATOM 1353 C C . ILE A 1 173 ? -10.760 -4.300 20.934 1.00 94.12 173 ILE A C 1
ATOM 1355 O O . ILE A 1 173 ? -11.980 -4.422 21.021 1.00 94.12 173 ILE A O 1
ATOM 1359 N N . ALA A 1 174 ? -10.005 -5.164 20.249 1.00 93.25 174 ALA A N 1
ATOM 1360 C CA . ALA A 1 174 ? -10.539 -6.399 19.692 1.00 93.25 174 ALA A CA 1
ATOM 1361 C C . ALA A 1 174 ? -11.007 -7.342 20.803 1.00 93.25 174 ALA A C 1
ATOM 1363 O O . ALA A 1 174 ? -12.162 -7.744 20.776 1.00 93.25 174 ALA A O 1
ATOM 1364 N N . ALA A 1 175 ? -10.166 -7.579 21.811 1.00 93.12 175 ALA A N 1
ATOM 1365 C CA . ALA A 1 175 ? -10.514 -8.393 22.970 1.00 93.12 175 ALA A CA 1
ATOM 1366 C C . ALA A 1 175 ? -11.750 -7.853 23.704 1.00 93.12 175 ALA A C 1
ATOM 1368 O O . ALA A 1 175 ? -12.673 -8.610 23.968 1.00 93.12 175 ALA A O 1
ATOM 1369 N N . LEU A 1 176 ? -11.813 -6.537 23.946 1.00 95.06 176 LEU A N 1
ATOM 1370 C CA . LEU A 1 176 ? -12.958 -5.905 24.609 1.00 95.06 176 LEU A CA 1
ATOM 1371 C C . LEU A 1 176 ? -14.270 -6.022 23.811 1.00 95.06 176 LEU A C 1
ATOM 1373 O O . LEU A 1 176 ? -15.348 -5.983 24.391 1.00 95.06 176 LEU A O 1
ATOM 1377 N N . TYR A 1 177 ? -14.195 -6.089 22.481 1.00 93.88 177 TYR A N 1
ATOM 1378 C CA . TYR A 1 177 ? -15.370 -6.266 21.625 1.00 93.88 177 TYR A CA 1
ATOM 1379 C C . TYR A 1 177 ? -15.906 -7.703 21.639 1.00 93.88 177 TYR A C 1
ATOM 1381 O O . TYR A 1 177 ? -17.094 -7.893 21.396 1.00 93.88 177 TYR A O 1
ATOM 1389 N N . ASP A 1 178 ? -15.037 -8.680 21.903 1.00 91.69 178 ASP A N 1
ATOM 1390 C CA . ASP A 1 178 ? -15.378 -10.103 21.929 1.00 91.69 178 ASP A CA 1
ATOM 1391 C C . ASP A 1 178 ? -15.811 -10.593 23.338 1.00 91.69 178 ASP A C 1
ATOM 1393 O 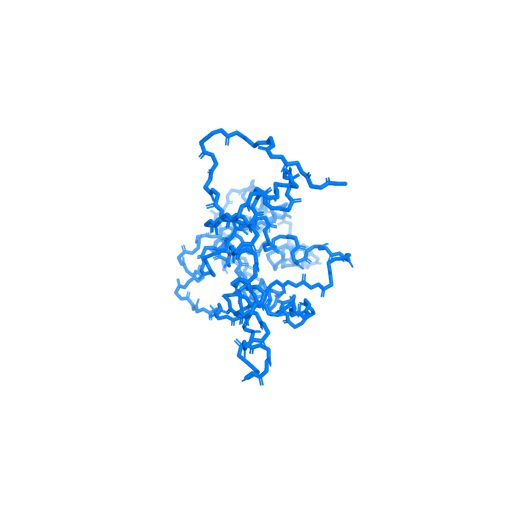O . ASP A 1 178 ? -16.120 -11.776 23.492 1.00 91.69 178 ASP A O 1
ATOM 1397 N N . GLU A 1 179 ? -15.836 -9.706 24.349 1.00 87.94 179 GLU A N 1
ATOM 1398 C CA . GLU A 1 179 ? -16.447 -9.928 25.682 1.00 87.94 179 GLU A CA 1
ATOM 1399 C C . GLU A 1 179 ? -17.984 -9.980 25.624 1.00 87.94 179 GLU A C 1
ATOM 1401 O O . GLU A 1 179 ? -18.557 -10.889 26.271 1.00 87.94 179 GLU A O 1
#